Protein AF-A0A7S2DB10-F1 (afdb_monomer_lite)

Organism: NCBI:txid327968

Secondary structure (DSSP, 8-state):
-PPPHHHHHHHHHHHH--HHHHHHHHHHHHHHGGGGHHHHHHHHHHHHHHHHHHHHHHHHTT--SHHHHHHHHT-HHHHHHHHHHHHHHHHHHHHHHHH-

Sequence (100 aa):
RSLPFWAIGASLFASNLGTDHLVGLAGSGAASGLAVGNYEWSATYTLLLLGWVFVPHYLSHDIFTVPDYLEKRFSPRMRATFTWLTILSTVLTKISVTIF

Foldseek 3Di:
DDDDPVRVVVVVVVVVDDPCNVVVLVVCCVVPNCPSVVVVVVVVVVCVVCCVPVVVVCVVVVNDDPLSVCCVPPHVVSSVVVVVVVVVVVVVVVVVVVVD

pLDDT: mean 83.06, std 6.28, range [49.47, 92.5]

Structure (mmCIF, N/CA/C/O backbone):
data_AF-A0A7S2DB10-F1
#
_entry.id   AF-A0A7S2DB10-F1
#
loop_
_atom_site.group_PDB
_atom_site.id
_atom_site.type_symbol
_atom_site.label_atom_id
_atom_site.label_alt_id
_atom_site.label_comp_id
_atom_site.label_asym_id
_atom_site.label_entity_id
_atom_site.label_seq_id
_atom_site.pdbx_PDB_ins_code
_atom_site.Cartn_x
_atom_site.Cartn_y
_atom_site.Cartn_z
_atom_site.occupancy
_atom_site.B_iso_or_equiv
_atom_site.auth_seq_id
_atom_site.auth_comp_id
_atom_site.auth_asym_id
_atom_site.auth_atom_id
_atom_site.pdbx_PDB_model_num
ATOM 1 N N . ARG A 1 1 ? -15.245 18.174 3.998 1.00 49.47 1 ARG A N 1
ATOM 2 C CA . ARG A 1 1 ? -15.284 18.452 2.539 1.00 49.47 1 ARG A CA 1
ATOM 3 C C . ARG A 1 1 ? -15.222 17.110 1.824 1.00 49.47 1 ARG A C 1
ATOM 5 O O . ARG A 1 1 ? -14.270 16.382 2.056 1.00 49.47 1 ARG A O 1
ATOM 12 N N . SER A 1 2 ? -16.246 16.750 1.057 1.00 74.12 2 SER A N 1
ATOM 13 C CA . SER A 1 2 ? -16.325 15.483 0.320 1.00 74.12 2 SER A CA 1
ATOM 14 C C . SER A 1 2 ? -15.399 15.512 -0.899 1.00 74.12 2 SER A C 1
ATOM 16 O O . SER A 1 2 ? -15.536 16.394 -1.747 1.00 74.12 2 SER A O 1
ATOM 18 N N . LEU A 1 3 ? -14.451 14.576 -0.978 1.00 83.50 3 LEU A N 1
ATOM 19 C CA . LEU A 1 3 ? -13.634 14.375 -2.175 1.00 83.50 3 LEU A CA 1
ATOM 20 C C . LEU A 1 3 ? -14.481 13.677 -3.251 1.00 83.50 3 LEU A C 1
ATOM 22 O O . LEU A 1 3 ? -15.180 12.714 -2.930 1.00 83.50 3 LEU A O 1
ATOM 26 N N . PRO A 1 4 ? -14.452 14.136 -4.512 1.00 90.44 4 PRO A N 1
ATOM 27 C CA . PRO A 1 4 ? -15.165 13.459 -5.586 1.00 90.44 4 PRO A CA 1
ATOM 28 C C . PRO A 1 4 ? -14.496 12.115 -5.919 1.00 90.44 4 PRO A C 1
ATOM 30 O O . PRO A 1 4 ? -13.282 11.966 -5.778 1.00 90.44 4 PRO A O 1
ATOM 33 N N . PHE A 1 5 ? -15.277 11.138 -6.393 1.00 84.56 5 PHE A N 1
ATOM 34 C CA . PHE A 1 5 ? -14.808 9.757 -6.598 1.00 84.56 5 PHE A CA 1
ATOM 35 C C . PHE A 1 5 ? -13.573 9.661 -7.511 1.00 84.56 5 PHE A C 1
ATOM 37 O O . PHE A 1 5 ? -12.657 8.886 -7.243 1.00 84.56 5 PHE A O 1
ATOM 44 N N . TRP A 1 6 ? -13.521 10.484 -8.564 1.00 88.94 6 TRP A N 1
ATOM 45 C CA . TRP A 1 6 ? -12.411 10.503 -9.514 1.00 88.94 6 TRP A CA 1
ATOM 46 C C . TRP A 1 6 ? -11.109 10.975 -8.855 1.00 88.94 6 TRP A C 1
ATOM 48 O O . TRP A 1 6 ? -10.044 10.454 -9.171 1.00 88.94 6 TRP A O 1
ATOM 58 N N . ALA A 1 7 ? -11.188 11.906 -7.897 1.00 91.25 7 ALA A N 1
ATOM 59 C CA . ALA A 1 7 ? -10.021 12.393 -7.167 1.00 91.25 7 ALA A CA 1
ATOM 60 C C . ALA A 1 7 ? -9.490 11.327 -6.201 1.00 91.25 7 ALA A C 1
ATOM 62 O O . ALA A 1 7 ? -8.280 11.158 -6.080 1.00 91.25 7 ALA A O 1
ATOM 63 N N . ILE A 1 8 ? -10.389 10.565 -5.566 1.00 88.00 8 ILE A N 1
ATOM 64 C CA . ILE A 1 8 ? -10.023 9.437 -4.700 1.00 88.00 8 ILE A CA 1
ATOM 65 C C . ILE A 1 8 ? -9.294 8.368 -5.525 1.00 88.00 8 ILE A C 1
ATOM 67 O O . ILE A 1 8 ? -8.183 7.978 -5.170 1.00 88.00 8 ILE A O 1
ATOM 71 N N . GLY A 1 9 ? -9.860 7.964 -6.666 1.00 87.50 9 GLY A N 1
ATOM 72 C CA . GLY A 1 9 ? -9.238 6.987 -7.565 1.00 87.50 9 GLY A CA 1
ATOM 73 C C . GLY A 1 9 ? -7.868 7.437 -8.079 1.00 87.50 9 GLY A C 1
ATOM 74 O O . GLY A 1 9 ? -6.896 6.690 -7.979 1.00 87.50 9 GLY A O 1
ATOM 75 N N . ALA A 1 10 ? -7.763 8.684 -8.547 1.00 88.19 10 ALA A N 1
ATOM 76 C CA . ALA A 1 10 ? -6.498 9.249 -9.012 1.00 88.19 10 ALA A CA 1
ATOM 77 C C . ALA A 1 10 ? -5.438 9.313 -7.899 1.00 88.19 10 ALA A C 1
ATOM 79 O O . ALA A 1 10 ? -4.282 8.983 -8.145 1.00 88.19 10 ALA A O 1
ATOM 80 N N . SER A 1 11 ? -5.818 9.679 -6.669 1.00 89.38 11 SER A N 1
ATOM 81 C CA . SER A 1 11 ? -4.883 9.713 -5.536 1.00 89.38 11 SER A CA 1
ATOM 82 C C . SER A 1 11 ? -4.376 8.326 -5.138 1.00 89.38 11 SER A C 1
ATOM 84 O O . SER A 1 11 ? -3.197 8.179 -4.822 1.00 89.38 11 SER A O 1
ATOM 86 N N . LEU A 1 12 ? -5.236 7.303 -5.197 1.00 86.88 12 LEU A N 1
ATOM 87 C CA . LEU A 1 12 ? -4.856 5.921 -4.903 1.00 86.88 12 LEU A CA 1
ATOM 88 C C . LEU A 1 12 ? -3.873 5.400 -5.953 1.00 86.88 12 LEU A C 1
ATOM 90 O O . LEU A 1 12 ? -2.844 4.830 -5.598 1.00 86.88 12 LEU A O 1
ATOM 94 N N . PHE A 1 13 ? -4.152 5.664 -7.230 1.00 85.62 13 PHE A N 1
ATOM 95 C CA . PHE A 1 13 ? -3.267 5.300 -8.3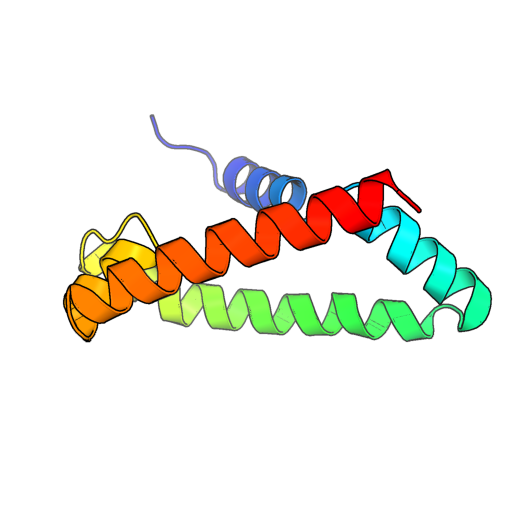34 1.00 85.62 13 PHE A CA 1
ATOM 96 C C . PHE A 1 13 ? -1.908 6.008 -8.240 1.00 85.62 13 PHE A C 1
ATOM 98 O O . PHE A 1 13 ? -0.865 5.360 -8.286 1.00 85.62 13 PHE A O 1
ATOM 105 N N . ALA A 1 14 ? -1.912 7.325 -8.018 1.00 86.44 14 ALA A N 1
ATOM 106 C CA . ALA A 1 14 ? -0.690 8.113 -7.867 1.00 86.44 14 ALA A CA 1
ATOM 107 C C . ALA A 1 14 ? 0.148 7.690 -6.649 1.00 86.44 14 ALA A C 1
ATOM 109 O O . ALA A 1 14 ? 1.371 7.737 -6.705 1.00 86.44 14 ALA A O 1
ATOM 110 N N . SER A 1 15 ? -0.490 7.253 -5.558 1.00 85.69 15 SER A N 1
ATOM 111 C CA . SER A 1 15 ? 0.219 6.790 -4.355 1.00 85.69 15 SER A CA 1
ATOM 112 C C . SER A 1 15 ? 0.853 5.409 -4.531 1.00 85.69 15 SER A C 1
ATOM 114 O O . SER A 1 15 ? 1.788 5.070 -3.809 1.00 85.69 15 SER A O 1
ATOM 116 N N . ASN A 1 16 ? 0.337 4.597 -5.458 1.00 83.00 16 ASN A N 1
ATOM 117 C CA . ASN A 1 16 ? 0.867 3.267 -5.740 1.00 83.00 16 ASN A CA 1
ATOM 118 C C . ASN A 1 16 ? 1.997 3.293 -6.783 1.00 83.00 16 ASN A C 1
ATOM 120 O O . ASN A 1 16 ? 2.936 2.505 -6.686 1.00 83.00 16 ASN A O 1
ATOM 124 N N . LEU A 1 17 ? 1.944 4.218 -7.744 1.00 82.69 17 LEU A N 1
ATOM 125 C CA . LEU A 1 17 ? 2.968 4.354 -8.777 1.00 82.69 17 LEU A CA 1
ATOM 126 C C . LEU A 1 17 ? 4.150 5.216 -8.319 1.00 82.69 17 LEU A C 1
ATOM 128 O O . LEU A 1 17 ? 4.121 6.442 -8.392 1.00 82.69 17 LEU A O 1
ATOM 132 N N . GLY A 1 18 ? 5.227 4.552 -7.895 1.00 80.94 18 GLY A N 1
ATOM 133 C CA . GLY A 1 18 ? 6.526 5.178 -7.632 1.00 80.94 18 GLY A CA 1
ATOM 134 C C . GLY A 1 18 ? 7.519 5.032 -8.790 1.00 80.94 18 GLY A C 1
ATOM 135 O O . GLY A 1 18 ? 7.355 4.180 -9.665 1.00 80.94 18 GLY A O 1
ATOM 136 N N . THR A 1 19 ? 8.602 5.815 -8.760 1.00 79.69 19 THR A N 1
ATOM 137 C CA . THR A 1 19 ? 9.730 5.703 -9.708 1.00 79.69 19 THR A CA 1
ATOM 138 C C . THR A 1 19 ? 10.286 4.277 -9.762 1.00 79.69 19 THR A C 1
ATOM 140 O O . THR A 1 19 ? 10.559 3.763 -10.843 1.00 79.69 19 THR A O 1
ATOM 143 N N . ASP A 1 20 ? 10.346 3.611 -8.605 1.00 81.06 20 ASP A N 1
ATOM 144 C CA . ASP A 1 20 ? 10.772 2.216 -8.444 1.00 81.06 20 ASP A CA 1
ATOM 145 C C . ASP A 1 20 ? 9.926 1.257 -9.309 1.00 81.06 20 ASP A C 1
ATOM 147 O O . ASP A 1 20 ? 10.449 0.362 -9.973 1.00 81.06 20 ASP A O 1
ATOM 151 N N . HIS A 1 21 ? 8.610 1.488 -9.356 1.00 83.38 21 HIS A N 1
ATOM 152 C CA . HIS A 1 21 ? 7.667 0.688 -10.135 1.00 83.38 21 HIS A CA 1
ATOM 153 C C . HIS A 1 21 ? 7.857 0.893 -11.643 1.00 83.38 21 HIS A C 1
ATOM 155 O O . HIS A 1 21 ? 7.876 -0.068 -12.409 1.00 83.38 21 HIS A O 1
ATOM 161 N N . LEU A 1 22 ? 8.055 2.144 -12.073 1.00 83.38 22 LEU A N 1
ATOM 162 C CA . LEU A 1 22 ? 8.253 2.485 -13.484 1.00 83.38 22 LEU A CA 1
ATOM 163 C C . LEU A 1 22 ? 9.568 1.924 -14.034 1.00 83.38 22 LEU A C 1
ATOM 165 O O . LEU A 1 22 ? 9.569 1.321 -15.106 1.00 83.38 22 LEU A O 1
ATOM 169 N N . VAL A 1 23 ? 10.673 2.086 -13.301 1.00 84.88 23 VAL A N 1
ATOM 170 C CA . VAL A 1 23 ? 11.987 1.564 -13.711 1.00 84.88 23 VAL A CA 1
ATOM 171 C C . VAL A 1 23 ? 11.979 0.033 -13.715 1.00 84.88 23 VAL A C 1
ATOM 173 O O . VAL A 1 23 ? 12.455 -0.580 -14.671 1.00 84.88 23 VAL A O 1
ATOM 176 N N . GLY A 1 24 ? 11.375 -0.594 -12.699 1.00 83.56 24 GLY A N 1
ATOM 177 C CA . GLY A 1 24 ? 11.264 -2.051 -12.607 1.00 83.56 24 GLY A CA 1
ATOM 178 C C . GLY A 1 24 ? 10.431 -2.671 -13.732 1.00 83.56 24 G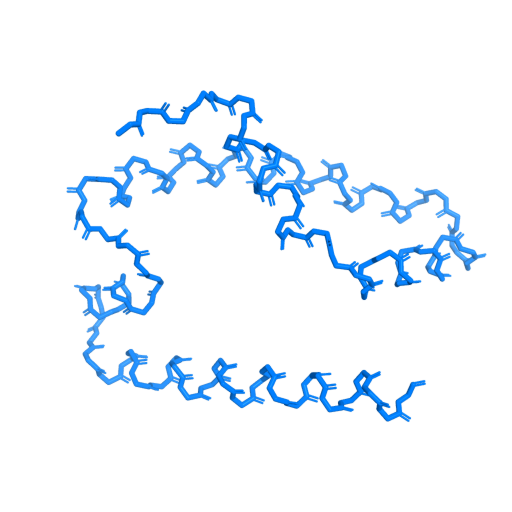LY A C 1
ATOM 179 O O . GLY A 1 24 ? 10.859 -3.648 -14.357 1.00 83.56 24 GLY A O 1
ATOM 180 N N . LEU A 1 25 ? 9.268 -2.086 -14.043 1.00 85.19 25 LEU A N 1
ATOM 181 C CA . LEU A 1 25 ? 8.420 -2.546 -15.146 1.00 85.19 25 LEU A CA 1
ATOM 182 C C . LEU A 1 25 ? 9.058 -2.288 -16.513 1.00 85.19 25 LEU A C 1
ATOM 184 O O . LEU A 1 25 ? 8.978 -3.155 -17.380 1.00 85.19 25 LEU A O 1
ATOM 188 N N . ALA A 1 26 ? 9.727 -1.148 -16.710 1.00 85.38 26 ALA A N 1
ATOM 189 C CA . ALA A 1 26 ? 10.433 -0.857 -17.956 1.00 85.38 26 ALA A CA 1
ATOM 190 C C . ALA A 1 26 ? 11.588 -1.844 -18.202 1.00 85.38 26 ALA A C 1
ATOM 192 O O . ALA A 1 26 ? 11.725 -2.363 -19.310 1.00 85.38 26 ALA A O 1
ATOM 193 N N . GLY A 1 27 ? 12.373 -2.165 -17.167 1.00 84.44 27 GLY A N 1
ATOM 194 C CA . GLY A 1 27 ? 13.447 -3.159 -17.256 1.00 84.44 27 GLY A CA 1
ATOM 195 C C . GLY A 1 27 ? 12.922 -4.568 -17.536 1.00 84.44 27 GLY A C 1
ATOM 196 O O . GLY A 1 27 ? 13.417 -5.261 -18.426 1.00 84.44 27 GLY A O 1
ATOM 197 N N . SER A 1 28 ? 11.859 -4.973 -16.837 1.00 84.75 28 SER A N 1
ATOM 198 C CA . SER A 1 28 ? 11.223 -6.280 -17.047 1.00 84.75 28 SER A CA 1
ATOM 199 C C . SER A 1 28 ? 10.577 -6.382 -18.432 1.00 84.75 28 SER A C 1
ATOM 201 O O . SER A 1 28 ? 10.681 -7.418 -19.091 1.00 84.75 28 SER A O 1
ATOM 203 N N . GLY A 1 29 ? 9.958 -5.299 -18.906 1.00 84.50 29 GLY A N 1
ATOM 204 C CA . GLY A 1 29 ? 9.383 -5.194 -20.245 1.00 84.50 29 GLY A CA 1
ATOM 205 C C . GLY A 1 29 ? 10.437 -5.246 -21.352 1.00 84.50 29 GLY A C 1
ATOM 206 O O . GLY A 1 29 ? 10.194 -5.868 -22.382 1.00 84.50 29 GLY A O 1
ATOM 207 N N . ALA A 1 30 ? 11.631 -4.684 -21.131 1.00 84.44 30 ALA A N 1
ATOM 208 C CA . ALA A 1 30 ? 12.748 -4.808 -22.068 1.00 84.44 30 ALA A CA 1
ATOM 209 C C . ALA A 1 30 ? 13.261 -6.257 -22.186 1.00 84.44 30 ALA A C 1
ATOM 211 O O . ALA A 1 30 ? 13.640 -6.683 -23.274 1.00 84.44 30 ALA A O 1
ATOM 212 N N . ALA A 1 31 ? 13.246 -7.025 -21.090 1.00 84.56 31 ALA A N 1
ATOM 213 C CA . ALA A 1 31 ? 13.733 -8.406 -21.072 1.00 84.56 31 ALA A CA 1
ATOM 214 C C . ALA A 1 31 ? 12.690 -9.448 -21.521 1.00 84.56 31 ALA A C 1
ATOM 216 O O . ALA A 1 31 ? 13.040 -10.427 -22.175 1.00 84.56 31 ALA A O 1
ATOM 217 N N . SER A 1 32 ? 11.418 -9.268 -21.152 1.00 80.88 32 SER A N 1
ATOM 218 C CA . SER A 1 32 ? 10.359 -10.286 -21.305 1.00 80.88 32 SER A CA 1
ATOM 219 C C . SER A 1 32 ? 9.128 -9.819 -22.095 1.00 80.88 32 SER A C 1
ATOM 221 O O . SER A 1 32 ? 8.192 -10.591 -22.312 1.00 80.88 32 SER A O 1
ATOM 223 N N . GLY A 1 33 ? 9.136 -8.578 -22.588 1.00 81.69 33 GLY A N 1
ATOM 224 C CA . GLY A 1 33 ? 8.083 -8.026 -23.436 1.00 81.69 33 GLY A CA 1
ATOM 225 C C . GLY A 1 33 ? 6.783 -7.715 -22.689 1.00 81.69 33 GLY A C 1
ATOM 226 O O . GLY A 1 33 ? 6.754 -7.504 -21.477 1.00 81.69 33 GLY A O 1
ATOM 227 N N . LEU A 1 34 ? 5.669 -7.685 -23.429 1.00 81.69 34 LEU A N 1
ATOM 228 C CA . LEU A 1 34 ? 4.348 -7.294 -22.909 1.00 81.69 34 LEU A CA 1
ATOM 229 C C . LEU A 1 34 ? 3.746 -8.279 -21.892 1.00 81.69 34 LEU A C 1
ATOM 231 O O . LEU A 1 34 ? 2.763 -7.939 -21.237 1.00 81.69 34 LEU A O 1
ATOM 235 N N . ALA A 1 35 ? 4.327 -9.471 -21.723 1.00 81.69 35 ALA A N 1
ATOM 236 C CA . ALA A 1 35 ? 3.840 -10.473 -20.775 1.00 81.69 35 ALA A CA 1
ATOM 237 C C . ALA A 1 35 ? 3.834 -9.963 -19.320 1.00 81.69 35 ALA A C 1
ATOM 239 O O . ALA A 1 35 ? 2.954 -10.336 -18.545 1.00 81.69 35 ALA A O 1
ATOM 240 N N . VAL A 1 36 ? 4.749 -9.050 -18.967 1.00 80.50 36 VAL A N 1
ATOM 241 C CA . VAL A 1 36 ? 4.806 -8.405 -17.640 1.00 80.50 36 VAL A CA 1
ATOM 242 C C . VAL A 1 36 ? 3.539 -7.597 -17.348 1.00 80.50 36 VAL A C 1
ATOM 244 O O . VAL A 1 36 ? 3.085 -7.552 -16.209 1.00 80.50 36 VAL A O 1
ATOM 247 N N . GLY A 1 37 ? 2.905 -7.020 -18.375 1.00 79.69 37 GLY A N 1
ATOM 248 C CA . GLY A 1 37 ? 1.675 -6.237 -18.223 1.00 79.69 37 GLY A CA 1
ATOM 249 C C . GLY A 1 37 ? 0.477 -7.054 -17.731 1.00 79.69 37 GLY A C 1
ATOM 250 O O . GLY A 1 37 ? -0.448 -6.494 -17.145 1.00 79.69 37 GLY A O 1
ATOM 251 N N . ASN A 1 38 ? 0.505 -8.383 -17.886 1.00 85.19 38 ASN A N 1
ATOM 252 C CA . ASN A 1 38 ? -0.538 -9.250 -17.340 1.00 85.19 38 ASN A CA 1
ATOM 253 C C . ASN A 1 38 ? -0.601 -9.183 -15.801 1.00 85.19 38 ASN A C 1
ATOM 255 O O . ASN A 1 38 ? -1.674 -9.357 -15.221 1.00 85.19 38 ASN A O 1
ATOM 259 N N . TYR A 1 39 ? 0.524 -8.885 -15.141 1.00 81.88 39 TYR A N 1
ATOM 260 C CA . TYR A 1 39 ? 0.565 -8.663 -13.696 1.00 81.88 39 TYR A CA 1
ATOM 261 C C . TYR A 1 39 ? -0.333 -7.481 -13.293 1.00 81.88 39 TYR A C 1
ATOM 263 O O . TYR A 1 39 ? -1.225 -7.642 -12.460 1.00 81.88 39 TYR A O 1
ATOM 271 N N . GLU A 1 40 ? -0.199 -6.343 -13.975 1.00 82.50 40 GLU A N 1
ATOM 272 C CA . GLU A 1 40 ? -1.005 -5.135 -13.737 1.00 82.50 40 GLU A CA 1
ATOM 273 C C . GLU A 1 40 ? -2.500 -5.356 -14.015 1.00 82.50 40 GLU A C 1
ATOM 275 O O . GLU A 1 40 ? -3.376 -4.909 -13.267 1.00 82.50 40 GLU A O 1
ATOM 280 N N . TRP A 1 41 ? -2.824 -6.102 -15.074 1.00 86.75 41 TRP A N 1
ATOM 281 C CA . TRP A 1 41 ? -4.217 -6.422 -15.397 1.00 86.75 41 TRP A CA 1
ATOM 282 C C . TRP A 1 41 ? -4.858 -7.301 -14.321 1.00 86.75 41 TRP A C 1
ATOM 284 O O . TRP A 1 41 ? -5.993 -7.052 -13.912 1.00 86.75 41 TRP A O 1
ATOM 294 N N . SER A 1 42 ? -4.119 -8.283 -13.800 1.00 87.06 42 SER A N 1
ATOM 295 C CA . SER A 1 42 ? -4.588 -9.127 -12.695 1.00 87.06 42 SER A CA 1
ATOM 296 C C . SER A 1 42 ? -4.758 -8.348 -11.380 1.00 87.06 42 SER A C 1
ATOM 298 O O . SER A 1 42 ? -5.699 -8.602 -10.615 1.00 87.06 42 SER A O 1
ATOM 300 N N . ALA A 1 43 ? -3.909 -7.342 -11.144 1.00 85.69 43 ALA A N 1
ATOM 301 C CA . ALA A 1 43 ? -3.983 -6.481 -9.969 1.00 85.69 43 ALA A CA 1
ATOM 302 C C . ALA A 1 43 ? -5.289 -5.673 -9.930 1.00 85.69 43 ALA A C 1
ATOM 304 O O . ALA A 1 43 ? -5.873 -5.513 -8.859 1.00 85.69 43 ALA A O 1
ATOM 305 N N . THR A 1 44 ? -5.811 -5.250 -11.087 1.00 86.38 44 THR A N 1
ATOM 306 C CA . THR A 1 44 ? -7.085 -4.512 -11.178 1.00 86.38 44 THR A CA 1
ATOM 307 C C . THR A 1 44 ? -8.255 -5.313 -10.600 1.00 86.38 44 THR A C 1
ATOM 309 O O . THR A 1 44 ? -9.020 -4.798 -9.781 1.00 86.38 44 THR A O 1
ATOM 312 N N . TYR A 1 45 ? -8.378 -6.593 -10.962 1.00 88.94 45 TYR A N 1
ATOM 313 C CA . TYR A 1 45 ? -9.437 -7.461 -10.432 1.00 88.94 45 TYR A CA 1
ATOM 314 C C . TYR A 1 45 ? -9.298 -7.677 -8.925 1.00 88.94 45 TYR A C 1
ATOM 316 O O . TYR A 1 45 ? -10.287 -7.640 -8.189 1.00 88.94 45 TYR A O 1
ATOM 324 N N . THR A 1 46 ? -8.062 -7.849 -8.460 1.00 88.38 46 THR A N 1
ATOM 325 C CA . THR A 1 46 ? -7.766 -8.038 -7.038 1.00 88.38 46 THR A CA 1
ATOM 326 C C . THR A 1 46 ? -8.109 -6.784 -6.233 1.00 88.38 46 THR A C 1
ATOM 328 O O . THR A 1 46 ? -8.737 -6.888 -5.182 1.00 88.38 46 THR A O 1
ATOM 331 N N . LEU A 1 47 ? -7.774 -5.594 -6.742 1.00 87.69 47 LEU A N 1
ATOM 332 C CA . LEU A 1 47 ? -8.087 -4.311 -6.107 1.00 87.69 47 LEU A CA 1
ATOM 333 C C . LEU A 1 47 ? -9.593 -4.068 -5.990 1.00 87.69 47 LEU A C 1
ATOM 335 O O . LEU A 1 47 ? -10.045 -3.611 -4.942 1.00 87.69 47 LEU A O 1
ATOM 339 N N . LEU A 1 48 ? -10.377 -4.399 -7.020 1.00 89.00 48 LEU A N 1
ATOM 340 C CA . LEU A 1 48 ? -11.838 -4.282 -6.963 1.00 89.00 48 LEU A CA 1
ATOM 341 C C . LEU A 1 48 ? -12.440 -5.200 -5.893 1.00 89.00 48 LEU A C 1
ATOM 343 O O . LEU A 1 48 ? -13.290 -4.768 -5.112 1.00 89.00 48 LEU A O 1
ATOM 347 N N . LEU A 1 49 ? -11.968 -6.448 -5.823 1.00 91.88 49 LEU A N 1
ATOM 348 C CA . LEU A 1 49 ? -12.429 -7.425 -4.838 1.00 91.88 49 LEU A CA 1
ATOM 349 C C . LEU A 1 49 ? -12.060 -6.982 -3.415 1.00 91.88 49 LEU A C 1
ATOM 351 O O . LEU A 1 49 ? -12.910 -6.968 -2.523 1.00 91.88 49 LEU A O 1
ATOM 355 N N . LEU A 1 50 ? -10.815 -6.545 -3.213 1.00 88.31 50 LEU A N 1
ATOM 356 C CA . LEU A 1 50 ? -10.337 -6.041 -1.928 1.00 88.31 50 LEU A CA 1
ATOM 357 C C . LEU A 1 50 ? -11.102 -4.781 -1.504 1.00 88.31 50 LEU A C 1
ATOM 359 O O . LEU A 1 50 ? -11.515 -4.669 -0.353 1.00 88.31 50 LEU A O 1
ATOM 363 N N . GLY A 1 51 ? -11.331 -3.856 -2.439 1.00 88.00 51 GLY A N 1
ATOM 364 C CA . GLY A 1 51 ? -12.100 -2.639 -2.214 1.00 88.00 51 GLY A CA 1
ATOM 365 C C . GLY A 1 51 ? -13.509 -2.950 -1.721 1.00 88.00 51 GLY A C 1
ATOM 366 O O . GLY A 1 51 ? -13.929 -2.425 -0.697 1.00 88.00 51 GLY A O 1
ATOM 367 N N . TRP A 1 52 ? -14.219 -3.866 -2.376 1.00 88.88 52 TRP A N 1
ATOM 368 C CA . TRP A 1 52 ? -15.564 -4.241 -1.941 1.00 88.88 52 TRP A CA 1
ATOM 369 C C . TRP A 1 52 ? -15.559 -4.929 -0.568 1.00 88.88 52 TRP A C 1
ATOM 371 O O . TRP A 1 52 ? -16.378 -4.597 0.281 1.00 88.88 52 TRP A O 1
ATOM 381 N N . VAL A 1 53 ? -14.634 -5.850 -0.296 1.00 88.38 53 VAL A N 1
ATOM 382 C CA . VAL A 1 53 ? -14.645 -6.601 0.972 1.00 88.38 53 VAL A CA 1
ATOM 383 C C . VAL A 1 53 ? -14.177 -5.750 2.158 1.00 88.38 53 VAL A C 1
ATOM 385 O O . VAL A 1 53 ? -14.796 -5.769 3.223 1.00 88.38 53 VAL A O 1
ATOM 388 N N . PHE A 1 54 ? -13.090 -4.996 1.999 1.00 84.88 54 PHE A N 1
ATOM 389 C CA . PHE A 1 54 ? -12.413 -4.346 3.122 1.00 84.88 54 PHE A CA 1
ATOM 390 C C . PHE A 1 54 ? -12.890 -2.917 3.392 1.00 84.88 54 PHE A C 1
ATOM 392 O O . PHE A 1 54 ? -12.944 -2.524 4.556 1.00 84.88 54 PHE A O 1
ATOM 399 N N . VAL A 1 55 ? -13.291 -2.146 2.374 1.00 86.00 55 VAL A N 1
ATOM 400 C CA . VAL A 1 55 ? -13.798 -0.773 2.574 1.00 86.00 55 VAL A CA 1
ATOM 401 C C . VAL A 1 55 ? -15.000 -0.711 3.531 1.00 86.00 55 VAL A C 1
ATOM 403 O O . VAL A 1 55 ? -14.933 0.074 4.479 1.00 86.00 55 VAL A O 1
ATOM 406 N N . PRO A 1 56 ? -16.072 -1.521 3.386 1.00 84.00 56 PRO A N 1
ATOM 407 C CA . PRO A 1 56 ? -17.193 -1.474 4.326 1.00 84.00 56 PRO A CA 1
ATOM 408 C C . PRO A 1 56 ? -16.791 -1.937 5.732 1.00 84.00 56 PRO A C 1
ATOM 410 O O . PRO A 1 56 ? -17.326 -1.444 6.725 1.00 84.00 56 PRO A O 1
ATOM 413 N N . HIS A 1 57 ? -15.822 -2.849 5.845 1.00 82.06 57 HIS A N 1
ATOM 414 C CA . HIS A 1 57 ? -15.334 -3.318 7.139 1.00 82.06 57 HIS A CA 1
ATOM 415 C C . HIS A 1 57 ? -14.509 -2.246 7.871 1.00 82.06 57 HIS A C 1
ATOM 417 O O . HIS A 1 57 ? -14.706 -2.032 9.065 1.00 82.06 57 HIS A O 1
ATOM 423 N N . TYR A 1 58 ? -13.636 -1.524 7.164 1.00 82.81 58 TYR A N 1
ATOM 424 C CA . TYR A 1 58 ? -12.829 -0.454 7.758 1.00 82.81 58 TYR A CA 1
ATOM 425 C C . TYR A 1 58 ? -13.661 0.765 8.152 1.00 82.81 58 TYR A C 1
ATOM 427 O O . TYR A 1 58 ? -13.461 1.306 9.240 1.00 82.81 58 TYR A O 1
ATOM 435 N N . LEU A 1 59 ? -14.630 1.151 7.315 1.00 81.88 59 LEU A N 1
ATOM 436 C CA . LEU A 1 59 ? -15.528 2.270 7.608 1.00 81.88 59 LEU A CA 1
ATOM 437 C C . LEU A 1 59 ? -16.492 1.970 8.765 1.00 81.88 59 LEU A C 1
ATOM 439 O O . LEU A 1 59 ? -16.841 2.880 9.503 1.00 81.88 59 LEU A O 1
ATOM 443 N N . SER A 1 60 ? -16.906 0.712 8.957 1.00 80.56 60 SER A N 1
ATOM 444 C CA . SER A 1 60 ? -17.815 0.337 10.057 1.00 80.56 60 SER A CA 1
ATOM 445 C C . SER A 1 60 ? -17.148 0.267 11.434 1.00 80.56 60 SER A C 1
ATOM 447 O O . SER A 1 60 ? -17.845 0.356 12.439 1.00 80.56 60 SER A O 1
ATOM 449 N N . HIS A 1 61 ? -15.824 0.102 11.500 1.00 77.25 61 HIS A N 1
ATOM 450 C CA . HIS A 1 61 ? -15.083 -0.042 12.762 1.00 77.25 61 HIS A CA 1
ATOM 451 C C . HIS A 1 61 ? -14.247 1.202 13.130 1.00 77.25 61 HIS A C 1
ATOM 453 O O . HIS A 1 61 ? -13.435 1.128 14.064 1.00 77.25 61 HIS A O 1
ATOM 459 N N . ASP A 1 62 ? -14.405 2.311 12.392 1.00 78.31 62 ASP A N 1
ATOM 460 C CA . ASP A 1 62 ? -13.606 3.544 12.510 1.00 78.31 62 ASP A CA 1
ATOM 461 C C . ASP A 1 62 ? -12.104 3.238 12.612 1.00 78.31 62 ASP A C 1
ATOM 463 O O . ASP A 1 62 ? -11.416 3.571 13.585 1.00 78.31 62 ASP A O 1
ATOM 467 N N . ILE A 1 63 ? -11.603 2.475 11.639 1.00 77.44 63 ILE A N 1
ATOM 468 C CA . ILE A 1 63 ? -10.202 2.062 11.574 1.00 77.44 63 ILE A CA 1
ATOM 469 C C . ILE A 1 63 ? -9.517 2.862 10.477 1.00 77.44 63 ILE A C 1
ATOM 471 O O . ILE A 1 63 ? -9.811 2.694 9.296 1.00 77.44 63 ILE A O 1
ATOM 475 N N . PHE A 1 64 ? -8.590 3.726 10.883 1.00 74.56 64 PHE A N 1
ATOM 476 C CA . PHE A 1 64 ? -7.908 4.655 9.981 1.00 74.56 64 PHE A CA 1
ATOM 477 C C . PHE A 1 64 ? -6.527 4.163 9.548 1.00 74.56 64 PHE A C 1
ATOM 479 O O . PHE A 1 64 ? -6.017 4.603 8.520 1.00 74.56 64 PHE A O 1
ATOM 486 N N . THR A 1 65 ? -5.916 3.245 10.304 1.00 80.50 65 THR A N 1
ATOM 487 C CA . THR A 1 65 ? -4.575 2.730 10.012 1.00 80.50 65 THR A CA 1
ATOM 488 C C . THR A 1 65 ? -4.515 1.204 10.105 1.00 80.50 65 THR A C 1
ATOM 490 O O . THR A 1 65 ? -5.251 0.569 10.862 1.00 80.50 65 THR A O 1
ATOM 493 N N . VAL A 1 66 ? -3.615 0.595 9.326 1.00 78.94 66 VAL A N 1
ATOM 494 C CA . VAL A 1 66 ? -3.379 -0.860 9.353 1.00 78.94 66 VAL A CA 1
ATOM 495 C C . VAL A 1 66 ? -2.892 -1.343 10.733 1.00 78.94 66 VAL A C 1
ATOM 497 O O . VAL A 1 66 ? -3.387 -2.367 11.202 1.00 78.94 66 VAL A O 1
ATOM 500 N N . PRO A 1 67 ? -1.991 -0.635 11.445 1.00 75.56 67 PRO A N 1
ATOM 501 C CA . PRO A 1 67 ? -1.619 -1.015 12.809 1.00 75.56 67 PRO A CA 1
ATOM 502 C C . PRO A 1 67 ? -2.795 -0.975 13.797 1.00 75.56 67 PRO A C 1
ATOM 504 O O . PRO A 1 67 ? -2.907 -1.882 14.621 1.00 75.56 67 PRO A O 1
ATOM 507 N N . ASP A 1 68 ? -3.701 0.005 13.682 1.00 75.94 68 ASP A N 1
ATOM 508 C CA . ASP A 1 68 ? -4.906 0.075 14.526 1.00 75.94 68 ASP A CA 1
ATOM 509 C C . ASP A 1 68 ? -5.867 -1.087 14.243 1.00 75.94 68 ASP A C 1
ATOM 511 O O . ASP A 1 68 ? -6.484 -1.627 15.164 1.00 75.94 68 ASP A O 1
ATOM 515 N N . TYR A 1 69 ? -5.965 -1.524 12.979 1.00 79.62 69 TYR A N 1
ATOM 516 C CA . TYR A 1 69 ? -6.707 -2.737 12.617 1.00 79.62 69 TYR A CA 1
ATOM 517 C C . TYR A 1 69 ? -6.162 -3.966 13.351 1.00 79.62 69 TYR A C 1
ATOM 519 O O . TYR A 1 69 ? -6.912 -4.741 13.949 1.00 79.62 69 TYR A O 1
ATOM 527 N N . LEU A 1 70 ? -4.839 -4.139 13.312 1.00 75.94 70 LEU A N 1
ATOM 528 C CA . LEU A 1 70 ? -4.165 -5.285 13.917 1.00 75.94 70 LEU A CA 1
ATOM 529 C C . LEU A 1 70 ? -4.248 -5.266 15.445 1.00 75.94 70 LEU A C 1
ATOM 531 O O . LEU A 1 70 ? -4.362 -6.327 16.060 1.00 75.94 70 LEU A O 1
ATOM 535 N N . GLU A 1 71 ? -4.228 -4.084 16.058 1.00 79.56 71 GLU A N 1
ATOM 536 C CA . GLU A 1 71 ? -4.411 -3.936 17.500 1.00 79.56 71 GLU A CA 1
ATOM 537 C C . GLU A 1 71 ? -5.819 -4.334 17.941 1.00 79.56 71 G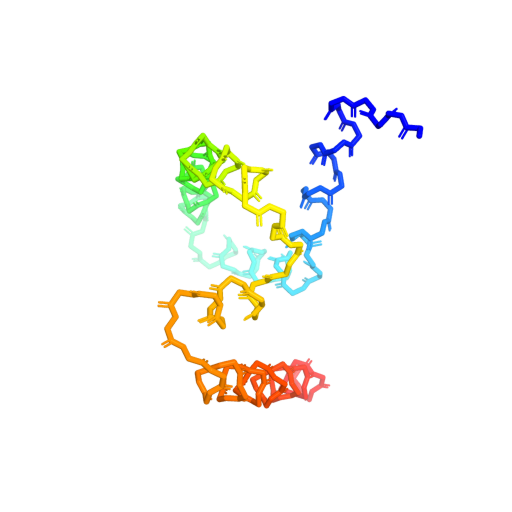LU A C 1
ATOM 539 O O . GLU A 1 71 ? -5.949 -5.146 18.857 1.00 79.56 71 GLU A O 1
ATOM 544 N N . LYS A 1 72 ? -6.860 -3.824 17.26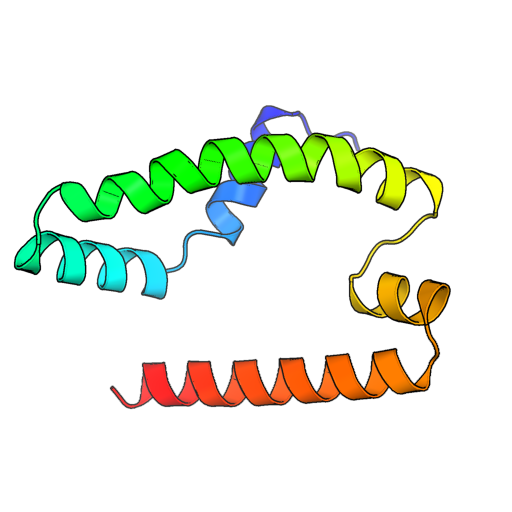5 1.00 76.44 72 LYS A N 1
ATOM 545 C CA . LYS A 1 72 ? -8.259 -4.151 17.587 1.00 76.44 72 LYS A CA 1
ATOM 546 C C . LYS A 1 72 ? -8.576 -5.635 17.363 1.00 76.44 72 LYS A C 1
ATOM 548 O O . LYS A 1 72 ? -9.422 -6.182 18.065 1.00 76.44 72 LYS A O 1
ATOM 553 N N . ARG A 1 73 ? -7.912 -6.293 16.402 1.00 80.69 73 ARG A N 1
ATOM 554 C CA . ARG A 1 73 ? -8.167 -7.703 16.055 1.00 80.69 73 ARG A CA 1
ATOM 555 C C . ARG A 1 73 ? -7.333 -8.717 16.843 1.00 80.69 73 ARG A C 1
ATOM 557 O O . ARG A 1 73 ? -7.843 -9.795 17.132 1.00 80.69 73 ARG A O 1
ATOM 564 N N . PHE A 1 74 ? -6.063 -8.429 17.132 1.00 78.62 74 PHE A N 1
ATOM 565 C CA . PHE A 1 74 ? -5.129 -9.431 17.662 1.00 78.62 74 PHE A CA 1
ATOM 566 C C . PHE A 1 74 ? -4.581 -9.072 19.043 1.00 78.62 74 PHE A C 1
ATOM 568 O O . PHE A 1 74 ? -4.859 -9.778 20.006 1.00 78.62 74 PHE A O 1
ATOM 57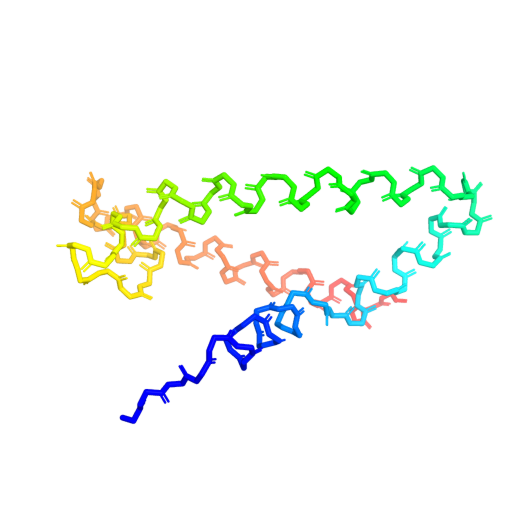5 N N . SER A 1 75 ? -3.740 -8.039 19.145 1.00 84.50 75 SER A N 1
ATOM 576 C CA . SER A 1 75 ? -3.195 -7.550 20.421 1.00 84.50 75 SER A CA 1
ATOM 577 C C . SER A 1 75 ? -2.300 -6.313 20.227 1.00 84.50 75 SER A C 1
ATOM 579 O O . SER A 1 75 ? -1.725 -6.133 19.148 1.00 84.50 75 SER A O 1
ATOM 581 N N . PRO A 1 76 ? -2.042 -5.527 21.293 1.00 81.75 76 PRO A N 1
ATOM 582 C CA . PRO A 1 76 ? -1.082 -4.416 21.262 1.00 81.75 76 PRO A CA 1
ATOM 583 C C . PRO A 1 76 ? 0.360 -4.839 20.932 1.00 81.75 76 PRO A C 1
ATOM 585 O O . PRO A 1 76 ? 1.132 -4.058 20.375 1.00 81.75 76 PRO A O 1
ATOM 588 N N . ARG A 1 77 ? 0.737 -6.091 21.242 1.00 81.94 77 ARG A N 1
ATOM 589 C CA . ARG A 1 77 ? 2.060 -6.645 20.897 1.00 81.94 77 ARG A CA 1
ATOM 590 C C . ARG A 1 77 ? 2.217 -6.811 19.386 1.00 81.94 77 ARG A C 1
ATOM 592 O O . ARG A 1 77 ? 3.256 -6.442 18.850 1.00 81.94 77 ARG A O 1
ATOM 599 N N . MET A 1 78 ? 1.170 -7.283 18.703 1.00 81.56 78 MET A N 1
ATOM 600 C CA . MET A 1 78 ? 1.170 -7.431 17.243 1.00 81.56 78 MET A CA 1
ATOM 601 C C . MET A 1 78 ? 1.338 -6.077 16.542 1.00 81.56 78 MET A C 1
ATOM 603 O O . MET A 1 78 ? 2.095 -5.981 15.578 1.00 81.56 78 MET A O 1
ATOM 607 N N . ARG A 1 79 ? 0.707 -5.014 17.067 1.00 82.25 79 ARG A N 1
ATOM 608 C CA . ARG A 1 79 ? 0.897 -3.639 16.576 1.00 82.25 79 ARG A CA 1
ATOM 609 C C . ARG A 1 79 ? 2.366 -3.227 16.633 1.00 82.25 79 ARG A C 1
ATOM 611 O O . ARG A 1 79 ? 2.914 -2.785 15.631 1.00 82.25 79 ARG A O 1
ATOM 618 N N . ALA A 1 80 ? 3.010 -3.400 17.789 1.00 83.62 80 ALA A N 1
ATOM 619 C CA . ALA A 1 80 ? 4.411 -3.024 17.969 1.00 83.62 80 ALA A CA 1
ATOM 620 C C . ALA A 1 80 ? 5.339 -3.801 17.023 1.00 83.62 80 ALA A C 1
ATOM 622 O O . ALA A 1 80 ? 6.194 -3.199 16.378 1.00 83.62 80 ALA A O 1
ATOM 623 N N . THR A 1 81 ? 5.140 -5.116 16.891 1.00 84.06 81 THR A N 1
ATOM 624 C CA . THR A 1 81 ? 5.921 -5.947 15.967 1.00 84.06 81 THR A CA 1
ATOM 625 C C . THR A 1 81 ? 5.734 -5.503 14.517 1.00 84.06 81 THR A C 1
ATOM 627 O O . THR A 1 81 ? 6.722 -5.324 13.811 1.00 84.06 81 THR A O 1
ATOM 630 N N . PHE A 1 82 ? 4.496 -5.263 14.077 1.00 86.06 82 PHE A N 1
ATOM 631 C CA . PHE A 1 82 ? 4.212 -4.832 12.707 1.00 86.06 82 PHE A CA 1
ATOM 632 C C . PHE A 1 82 ? 4.806 -3.452 12.395 1.00 86.06 82 PHE A C 1
ATOM 634 O O . PHE A 1 82 ? 5.392 -3.261 11.329 1.00 86.06 82 PHE A O 1
ATOM 641 N N . THR A 1 83 ? 4.722 -2.507 13.335 1.00 87.00 83 THR A N 1
ATOM 642 C CA . THR A 1 83 ? 5.330 -1.178 13.193 1.00 87.00 83 THR A CA 1
ATOM 643 C C . THR A 1 83 ? 6.848 -1.272 13.055 1.00 87.00 83 THR A C 1
ATOM 645 O O . THR A 1 83 ? 7.407 -0.713 12.113 1.00 87.00 83 THR A O 1
ATOM 648 N N . TRP A 1 84 ? 7.523 -2.017 13.939 1.00 90.31 84 TRP A N 1
ATOM 649 C CA . TRP A 1 84 ? 8.979 -2.183 13.867 1.00 90.31 84 TRP A CA 1
ATOM 650 C C . TRP A 1 84 ? 9.427 -2.884 12.585 1.00 90.31 84 TRP A C 1
ATOM 652 O O . TRP A 1 84 ? 10.368 -2.421 11.942 1.00 90.31 84 TRP A O 1
ATOM 662 N N . LEU A 1 85 ? 8.734 -3.953 12.182 1.00 89.56 85 LEU A N 1
ATOM 663 C CA . LEU A 1 85 ? 9.013 -4.652 10.927 1.00 89.56 85 LEU A CA 1
ATOM 664 C C . LEU A 1 85 ? 8.858 -3.719 9.724 1.00 89.56 85 LEU A C 1
ATOM 666 O O . LEU A 1 85 ? 9.752 -3.651 8.890 1.00 89.56 85 LEU A O 1
ATOM 670 N N . THR A 1 86 ? 7.771 -2.947 9.666 1.00 87.81 86 THR A N 1
ATOM 671 C CA . THR A 1 86 ? 7.509 -2.026 8.550 1.00 87.81 86 THR A CA 1
ATOM 672 C C . THR A 1 86 ? 8.578 -0.937 8.452 1.00 87.81 86 THR A C 1
ATOM 674 O O . THR A 1 86 ? 9.051 -0.640 7.354 1.00 87.81 86 THR A O 1
ATOM 677 N N . ILE A 1 87 ? 8.996 -0.361 9.586 1.00 89.88 87 ILE A N 1
ATOM 678 C CA . ILE A 1 87 ? 10.062 0.651 9.623 1.00 89.88 87 ILE A CA 1
ATOM 679 C C . ILE A 1 87 ? 11.378 0.050 9.123 1.00 89.88 87 ILE A C 1
ATOM 681 O O . ILE A 1 87 ? 12.002 0.615 8.227 1.00 89.88 87 ILE A O 1
ATOM 685 N N . LEU A 1 88 ? 11.776 -1.109 9.655 1.00 92.50 88 LEU A N 1
ATOM 686 C CA . LEU A 1 88 ? 13.015 -1.779 9.260 1.00 92.50 88 LEU A CA 1
ATOM 687 C C . LEU A 1 88 ? 13.017 -2.133 7.771 1.00 92.50 88 LEU A C 1
ATOM 689 O O . LEU A 1 88 ? 13.971 -1.800 7.072 1.00 92.50 88 LEU A O 1
ATOM 693 N N . SER A 1 89 ? 11.944 -2.745 7.269 1.00 86.31 89 SER A N 1
ATOM 694 C CA . SER A 1 89 ? 11.814 -3.084 5.851 1.00 86.31 89 SER A CA 1
ATOM 695 C C . SER A 1 89 ? 11.889 -1.844 4.963 1.00 86.31 89 SER A C 1
ATOM 697 O O . SER A 1 89 ? 12.630 -1.845 3.988 1.00 86.31 89 SER A O 1
ATOM 699 N N . THR A 1 90 ? 11.196 -0.760 5.322 1.00 86.62 90 THR A N 1
ATOM 700 C CA . THR A 1 90 ? 11.195 0.472 4.515 1.00 86.62 90 THR A CA 1
ATOM 701 C C . THR A 1 90 ? 12.580 1.116 4.467 1.00 86.62 90 THR A C 1
ATOM 703 O O . THR A 1 90 ? 13.025 1.531 3.398 1.00 86.62 90 THR A O 1
ATOM 706 N N . VAL A 1 91 ? 13.283 1.170 5.603 1.00 88.88 91 VAL A N 1
ATOM 707 C CA . VAL A 1 91 ? 14.649 1.705 5.677 1.00 88.88 91 VAL A CA 1
ATOM 708 C C . VAL A 1 91 ? 15.603 0.860 4.835 1.00 88.88 91 VAL A C 1
ATOM 710 O O . VAL A 1 91 ? 16.328 1.410 4.012 1.00 88.88 91 VAL A O 1
ATOM 713 N N . LEU A 1 92 ? 15.566 -0.467 4.978 1.00 86.94 92 LEU A N 1
ATOM 714 C CA . LEU A 1 92 ? 16.421 -1.372 4.206 1.00 86.94 92 LEU A CA 1
ATOM 715 C C . LEU A 1 92 ? 16.167 -1.250 2.700 1.00 86.94 92 LEU A C 1
ATOM 717 O O . LEU A 1 92 ? 17.114 -1.079 1.938 1.00 86.94 92 LEU A O 1
ATOM 721 N N . THR A 1 93 ? 14.903 -1.276 2.266 1.00 85.12 93 THR A N 1
ATOM 722 C CA . THR A 1 93 ? 14.555 -1.160 0.845 1.00 85.12 93 THR A CA 1
ATOM 723 C C . THR A 1 93 ? 14.985 0.186 0.273 1.00 85.12 93 THR A C 1
ATOM 725 O O . THR A 1 93 ? 15.581 0.223 -0.800 1.00 85.12 93 THR A O 1
ATOM 728 N N . LYS A 1 94 ? 14.744 1.296 0.981 1.00 80.75 94 LYS A N 1
ATOM 729 C CA . LYS A 1 94 ? 15.137 2.624 0.488 1.00 80.75 94 LYS A CA 1
ATOM 730 C C . LYS A 1 94 ? 16.653 2.817 0.462 1.00 80.75 94 LYS A C 1
ATOM 732 O O . LYS A 1 94 ? 17.152 3.438 -0.472 1.00 80.75 94 LYS A O 1
ATOM 737 N N . ILE A 1 95 ? 17.390 2.242 1.415 1.00 84.50 95 ILE A N 1
ATOM 738 C CA . ILE A 1 95 ? 18.859 2.240 1.387 1.00 84.50 95 ILE A CA 1
ATOM 739 C C . ILE A 1 95 ? 19.372 1.412 0.204 1.00 84.50 95 ILE A C 1
ATOM 741 O O . ILE A 1 95 ? 20.209 1.905 -0.547 1.00 84.50 95 I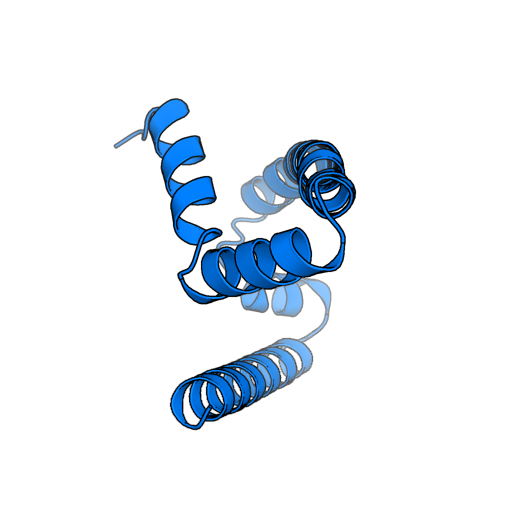LE A O 1
ATOM 745 N N . SER A 1 96 ? 18.849 0.200 -0.016 1.00 81.06 96 SER A N 1
ATOM 746 C CA . SER A 1 96 ? 19.239 -0.631 -1.163 1.00 81.06 96 SER A CA 1
ATOM 747 C C . SER A 1 96 ? 19.010 0.076 -2.496 1.00 81.06 96 SER A C 1
ATOM 749 O O . SER A 1 96 ? 19.907 0.074 -3.326 1.00 81.06 96 SER A O 1
ATOM 751 N N . VAL A 1 97 ? 17.857 0.722 -2.680 1.00 73.75 97 VAL A N 1
ATOM 752 C CA . VAL A 1 97 ? 17.543 1.470 -3.911 1.00 73.75 97 VAL A CA 1
ATOM 753 C C . VAL A 1 97 ? 18.411 2.722 -4.079 1.00 73.75 97 VAL A C 1
ATOM 755 O O . VAL A 1 97 ? 18.583 3.193 -5.188 1.00 73.75 97 VAL A O 1
ATOM 758 N N . THR A 1 98 ? 18.950 3.291 -3.000 1.00 74.94 98 THR A N 1
ATOM 759 C CA . THR A 1 98 ? 19.822 4.477 -3.103 1.00 74.94 98 THR A CA 1
ATOM 760 C C . THR A 1 98 ? 21.268 4.103 -3.443 1.00 74.94 98 THR A C 1
ATOM 762 O O . THR A 1 98 ? 22.002 4.920 -3.991 1.00 74.94 98 THR A O 1
ATOM 765 N N . ILE A 1 99 ? 21.704 2.896 -3.068 1.00 72.50 99 ILE A N 1
ATOM 766 C CA . ILE A 1 99 ? 23.083 2.423 -3.269 1.00 72.50 99 ILE A CA 1
ATOM 767 C C . ILE A 1 99 ? 23.279 1.788 -4.657 1.00 72.50 99 ILE A C 1
ATOM 769 O O . ILE A 1 99 ? 24.405 1.779 -5.156 1.00 72.50 99 ILE A O 1
ATOM 773 N N . PHE A 1 100 ? 22.210 1.266 -5.260 1.00 53.25 100 PHE A N 1
ATOM 774 C CA . PHE A 1 100 ? 22.187 0.687 -6.606 1.00 53.25 100 PHE A CA 1
ATOM 775 C C . PHE A 1 100 ? 21.535 1.636 -7.609 1.00 53.25 100 PHE A C 1
ATOM 777 O O . PHE A 1 100 ? 22.013 1.667 -8.764 1.00 53.25 100 PHE A O 1
#

InterPro domains:
  IPR001734 Sodium/solute symporter [PF00474] (1-100)
  IPR001734 Sodium/solute symporter [PS50283] (1-100)
  IPR038377 Sodium/glucose symporter superfamily [G3DSA:1.20.1730.10] (1-100)

Radius of gyration: 17.31 Å; chains: 1; bounding box: 41×29×45 Å